Protein AF-A0A935P736-F1 (afdb_monomer)

Structure (mmCIF, N/CA/C/O backbone):
data_AF-A0A935P736-F1
#
_entry.id   AF-A0A935P736-F1
#
loop_
_atom_site.group_PDB
_atom_site.id
_atom_site.type_symbol
_atom_site.label_atom_id
_atom_site.label_alt_id
_atom_site.label_comp_id
_atom_site.label_asym_id
_atom_site.label_entity_id
_atom_site.label_seq_id
_atom_site.pdbx_PDB_ins_code
_atom_site.Cartn_x
_atom_site.Cartn_y
_atom_site.Cartn_z
_atom_site.occupancy
_atom_site.B_iso_or_equiv
_atom_site.auth_seq_id
_atom_site.auth_comp_id
_atom_site.auth_asym_id
_atom_site.auth_atom_id
_atom_site.pdbx_PDB_model_num
ATOM 1 N N . MET A 1 1 ? 15.578 7.142 26.934 1.00 38.06 1 MET A N 1
ATOM 2 C CA . MET A 1 1 ? 16.313 6.336 25.937 1.00 38.06 1 MET A CA 1
ATOM 3 C C . MET A 1 1 ? 15.308 5.787 24.936 1.00 38.06 1 MET A C 1
ATOM 5 O O . MET A 1 1 ? 14.522 4.931 25.310 1.00 38.06 1 MET A O 1
ATOM 9 N N . ARG A 1 2 ? 15.253 6.339 23.717 1.00 37.34 2 ARG A N 1
ATOM 10 C CA . ARG A 1 2 ? 14.357 5.890 22.637 1.00 37.34 2 ARG A CA 1
ATOM 11 C C . ARG A 1 2 ? 15.250 5.378 21.511 1.00 37.34 2 ARG A C 1
ATOM 13 O O . ARG A 1 2 ? 16.120 6.114 21.060 1.00 37.34 2 ARG A O 1
ATOM 20 N N . GLY A 1 3 ? 15.102 4.101 21.167 1.00 36.91 3 GLY A N 1
ATOM 21 C CA . GLY A 1 3 ? 15.968 3.389 20.232 1.00 36.91 3 GLY A CA 1
ATOM 22 C C . GLY A 1 3 ? 15.947 4.019 18.846 1.00 36.91 3 GLY A C 1
ATOM 23 O O . GLY A 1 3 ? 14.952 3.948 18.128 1.00 36.91 3 GLY A O 1
ATOM 24 N N . GLU A 1 4 ? 17.064 4.624 18.475 1.00 40.69 4 GLU A N 1
ATOM 25 C CA . GLU A 1 4 ? 17.338 5.110 17.134 1.00 40.69 4 GLU A CA 1
ATOM 26 C C . GLU A 1 4 ? 17.694 3.897 16.262 1.00 40.69 4 GLU A C 1
ATOM 28 O O . GLU A 1 4 ? 18.850 3.503 16.118 1.00 40.69 4 GLU A O 1
ATOM 33 N N . GLN A 1 5 ? 16.667 3.230 15.731 1.00 52.25 5 GLN A N 1
ATOM 34 C CA . GLN A 1 5 ? 16.834 2.145 14.764 1.00 52.25 5 GLN A CA 1
ATOM 35 C C . GLN A 1 5 ? 17.194 2.737 13.397 1.00 52.25 5 GLN A C 1
ATOM 37 O O . GLN A 1 5 ? 16.395 2.742 12.458 1.00 52.25 5 GLN A O 1
ATOM 42 N N . THR A 1 6 ? 18.418 3.245 13.269 1.00 47.22 6 THR A N 1
ATOM 43 C CA . THR A 1 6 ? 19.004 3.597 11.977 1.00 47.22 6 THR A CA 1
ATOM 44 C C . THR A 1 6 ? 19.140 2.308 11.179 1.00 47.22 6 THR A C 1
ATOM 46 O O . THR A 1 6 ? 19.991 1.466 11.470 1.00 47.22 6 THR A O 1
ATOM 49 N N . ARG A 1 7 ? 18.262 2.128 10.185 1.00 54.19 7 ARG A N 1
ATOM 50 C CA . ARG A 1 7 ? 18.338 1.041 9.204 1.00 54.19 7 ARG A CA 1
ATOM 51 C C . ARG A 1 7 ? 19.762 0.976 8.651 1.00 54.19 7 ARG A C 1
ATOM 53 O O . ARG A 1 7 ? 20.133 1.770 7.789 1.00 54.19 7 ARG A O 1
ATOM 60 N N . ARG A 1 8 ? 20.558 0.015 9.119 1.00 53.81 8 ARG A N 1
ATOM 61 C CA . ARG A 1 8 ? 21.818 -0.373 8.479 1.00 53.81 8 ARG A CA 1
ATOM 62 C C . ARG A 1 8 ? 21.471 -1.044 7.153 1.00 53.81 8 ARG A C 1
ATOM 64 O O . ARG A 1 8 ? 21.308 -2.255 7.081 1.00 53.81 8 ARG A O 1
ATOM 71 N N . GLY A 1 9 ? 21.271 -0.241 6.117 1.00 53.53 9 GLY A N 1
ATOM 72 C CA . GLY A 1 9 ? 21.107 -0.722 4.754 1.00 53.53 9 GLY A CA 1
ATOM 73 C C . GLY A 1 9 ? 22.456 -0.715 4.059 1.00 53.53 9 GLY A C 1
ATOM 74 O O . GLY A 1 9 ? 22.926 0.346 3.657 1.00 53.53 9 GLY A O 1
ATOM 75 N N . SER A 1 10 ? 23.078 -1.883 3.904 1.00 70.75 10 SER A N 1
ATOM 76 C CA . SER A 1 10 ? 24.155 -2.051 2.927 1.00 70.75 10 SER A CA 1
ATOM 77 C C . SER A 1 10 ? 23.655 -1.568 1.566 1.00 70.75 10 SER A C 1
ATOM 79 O O . SER A 1 10 ? 22.558 -1.950 1.148 1.00 70.75 10 SER A O 1
ATOM 81 N N . SER A 1 11 ? 24.430 -0.715 0.892 1.00 79.06 11 SER A N 1
ATOM 82 C CA . SER A 1 11 ? 24.065 -0.222 -0.437 1.00 79.06 11 SER A CA 1
ATOM 83 C C . SER A 1 11 ? 23.820 -1.421 -1.363 1.00 79.06 11 SER A C 1
ATOM 85 O O . SER A 1 11 ? 24.704 -2.277 -1.484 1.00 79.06 11 SER A O 1
ATOM 87 N N . PRO A 1 12 ? 22.626 -1.554 -1.965 1.00 80.94 12 PRO A N 1
ATOM 88 C CA . PRO A 1 12 ? 22.341 -2.676 -2.842 1.00 80.94 12 PRO A CA 1
ATOM 89 C C . PRO A 1 12 ? 23.280 -2.637 -4.050 1.00 80.94 12 PRO A C 1
ATOM 91 O O . PRO A 1 12 ? 23.571 -1.571 -4.593 1.00 80.94 12 PRO A O 1
ATOM 94 N N . ALA A 1 13 ? 23.732 -3.813 -4.494 1.00 91.25 13 ALA A N 1
ATOM 95 C CA . ALA A 1 13 ? 24.530 -3.921 -5.708 1.00 91.25 13 ALA A CA 1
ATOM 96 C C . ALA A 1 13 ? 23.802 -3.255 -6.887 1.00 91.25 13 ALA A C 1
ATOM 98 O O . ALA A 1 13 ? 22.582 -3.382 -7.035 1.00 91.25 13 ALA A O 1
ATOM 99 N N . TYR A 1 14 ? 24.555 -2.569 -7.748 1.00 88.62 14 TYR A N 1
ATOM 100 C CA . TYR A 1 14 ? 24.013 -1.827 -8.889 1.00 88.62 14 TYR A CA 1
ATOM 101 C C . TYR A 1 14 ? 23.075 -2.680 -9.759 1.00 88.62 14 TYR A C 1
ATOM 103 O O . TYR A 1 14 ? 21.975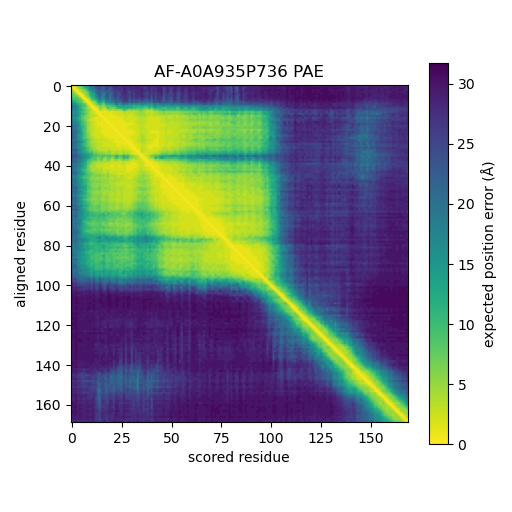 -2.258 -10.118 1.00 88.62 14 TYR A O 1
ATOM 111 N N . THR A 1 15 ? 23.468 -3.925 -10.028 1.00 91.75 15 THR A N 1
ATOM 112 C CA . THR A 1 15 ? 22.689 -4.888 -10.815 1.00 91.75 15 THR A CA 1
ATOM 113 C C . THR A 1 15 ? 21.349 -5.235 -10.166 1.00 91.75 15 THR A C 1
ATOM 115 O O . THR A 1 15 ? 20.358 -5.410 -10.877 1.00 91.75 15 THR A O 1
ATOM 118 N N . THR A 1 16 ? 21.272 -5.267 -8.833 1.00 94.56 16 THR A N 1
ATOM 119 C CA . THR A 1 16 ? 20.022 -5.475 -8.090 1.00 94.56 16 THR A CA 1
ATOM 120 C C . THR A 1 16 ? 19.068 -4.311 -8.308 1.00 94.56 16 THR A C 1
ATOM 122 O O . THR A 1 16 ? 17.899 -4.531 -8.622 1.00 94.56 16 THR A O 1
ATOM 125 N N . VAL A 1 17 ? 19.564 -3.074 -8.202 1.00 94.38 17 VAL A N 1
ATOM 126 C CA . VAL A 1 17 ? 18.753 -1.873 -8.454 1.00 94.38 17 VAL A CA 1
ATOM 127 C C . VAL A 1 17 ? 18.246 -1.871 -9.895 1.00 94.38 17 VAL A C 1
ATOM 129 O O . VAL A 1 17 ? 17.049 -1.700 -10.118 1.00 94.38 17 VAL A O 1
ATOM 132 N N . MET A 1 18 ? 19.122 -2.142 -10.867 1.00 93.25 18 MET A N 1
ATOM 133 C CA . MET A 1 18 ? 18.737 -2.210 -12.280 1.00 93.25 18 MET A CA 1
ATOM 134 C C . MET A 1 18 ? 17.703 -3.308 -12.548 1.00 93.25 18 MET A C 1
ATOM 136 O O . MET A 1 18 ? 16.710 -3.070 -13.236 1.00 93.25 18 MET A O 1
ATOM 140 N N . THR A 1 19 ? 17.874 -4.488 -11.950 1.00 94.50 19 THR A N 1
ATOM 141 C CA . THR A 1 19 ? 16.915 -5.595 -12.078 1.00 94.50 19 THR A CA 1
ATOM 142 C C . THR A 1 19 ? 15.557 -5.225 -11.483 1.00 94.50 19 THR A C 1
ATOM 144 O O . THR A 1 19 ? 14.521 -5.483 -12.097 1.00 94.50 19 THR A O 1
ATOM 147 N N . LEU A 1 20 ? 15.530 -4.592 -10.305 1.00 95.62 20 LEU A N 1
ATOM 148 C CA . LEU A 1 20 ? 14.289 -4.142 -9.670 1.00 95.62 20 LEU A CA 1
ATOM 149 C C . LEU A 1 20 ? 13.577 -3.078 -10.509 1.00 95.62 20 LEU A C 1
ATOM 151 O O . LEU A 1 20 ? 12.373 -3.201 -10.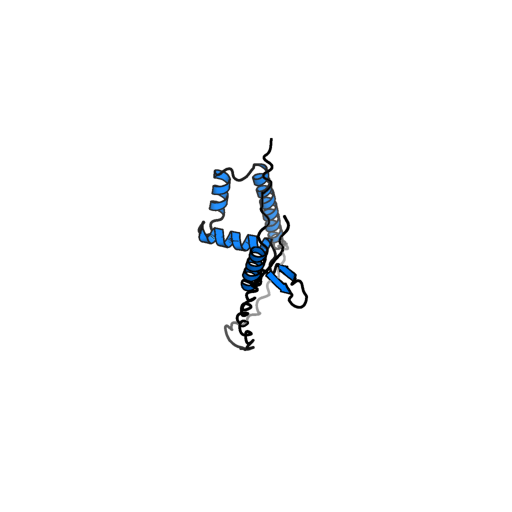733 1.00 95.62 20 LEU A O 1
ATOM 155 N N . LEU A 1 21 ? 14.304 -2.084 -11.024 1.00 95.25 21 LEU A N 1
ATOM 156 C CA . LEU A 1 21 ? 13.741 -1.058 -11.905 1.00 95.25 21 LEU A CA 1
ATOM 157 C C . LEU A 1 21 ? 13.182 -1.662 -13.198 1.00 95.25 21 LEU A C 1
ATOM 159 O O . LEU A 1 21 ? 12.072 -1.314 -13.597 1.00 95.25 21 LEU A O 1
ATOM 163 N N . GLY A 1 22 ? 13.882 -2.627 -13.800 1.00 94.06 22 GLY A N 1
ATOM 164 C CA . GLY A 1 22 ? 13.392 -3.362 -14.967 1.00 94.06 22 GLY A CA 1
ATOM 165 C C . GLY A 1 22 ? 12.098 -4.128 -14.679 1.00 94.06 22 GLY A C 1
ATOM 166 O O . GLY A 1 22 ? 11.135 -4.038 -15.440 1.00 94.06 22 GLY A O 1
ATOM 167 N N . ARG A 1 23 ? 12.025 -4.826 -13.538 1.00 96.88 23 ARG A N 1
ATOM 168 C CA . ARG A 1 23 ? 10.812 -5.548 -13.110 1.00 96.88 23 ARG A CA 1
ATOM 169 C C . ARG A 1 23 ? 9.647 -4.605 -12.822 1.00 96.88 23 ARG A C 1
ATOM 171 O O . ARG A 1 23 ? 8.511 -4.936 -13.150 1.00 96.88 23 ARG A O 1
ATOM 178 N N . LEU A 1 24 ? 9.903 -3.451 -12.210 1.00 96.44 24 LEU A N 1
ATOM 179 C CA . LEU A 1 24 ? 8.873 -2.443 -11.955 1.00 96.44 24 LEU A CA 1
ATOM 180 C C . LEU A 1 24 ? 8.372 -1.812 -13.256 1.00 96.44 24 LEU A C 1
ATOM 182 O O . LEU A 1 24 ? 7.169 -1.605 -13.391 1.00 96.44 24 LEU A O 1
ATOM 186 N N . ALA A 1 25 ? 9.263 -1.561 -14.218 1.00 95.00 25 ALA A N 1
ATOM 187 C CA . ALA A 1 25 ? 8.889 -1.041 -15.528 1.00 95.00 25 ALA A CA 1
ATOM 188 C C . ALA A 1 25 ? 8.034 -2.054 -16.299 1.00 95.00 25 ALA A C 1
ATOM 190 O O . ALA A 1 25 ? 6.992 -1.697 -16.840 1.00 95.00 25 ALA A O 1
ATOM 191 N N . ALA A 1 26 ? 8.414 -3.337 -16.274 1.00 95.75 26 ALA A N 1
ATOM 192 C CA . ALA A 1 26 ? 7.633 -4.417 -16.879 1.00 95.75 26 ALA A CA 1
ATOM 193 C C . ALA A 1 26 ? 6.230 -4.558 -16.259 1.00 95.75 26 ALA A C 1
ATOM 195 O O . ALA A 1 26 ? 5.280 -4.903 -16.953 1.00 95.75 26 ALA A O 1
ATOM 196 N N . LYS A 1 27 ? 6.091 -4.259 -14.962 1.00 95.25 27 LYS A N 1
ATOM 197 C CA . LYS A 1 27 ? 4.807 -4.243 -14.243 1.00 95.25 27 LYS A CA 1
ATOM 198 C C . LYS A 1 27 ? 4.041 -2.920 -14.372 1.00 95.25 27 LYS A C 1
ATOM 200 O O . LYS A 1 27 ? 3.002 -2.772 -13.741 1.00 95.25 27 LYS A O 1
ATOM 205 N N . GLY A 1 28 ? 4.559 -1.946 -15.121 1.00 93.94 28 GLY A N 1
ATOM 206 C CA . GLY A 1 28 ? 3.940 -0.628 -15.283 1.00 93.94 28 GLY A CA 1
ATOM 207 C C . GLY A 1 28 ? 3.990 0.271 -14.043 1.00 93.94 28 GLY A C 1
ATOM 208 O O . GLY A 1 28 ? 3.423 1.355 -14.064 1.00 93.94 28 GLY A O 1
ATOM 209 N N . ALA A 1 29 ? 4.689 -0.127 -12.975 1.00 93.44 29 ALA A N 1
ATOM 210 C CA . ALA A 1 29 ? 4.785 0.657 -11.742 1.00 93.44 29 ALA A CA 1
ATOM 211 C C . ALA A 1 29 ? 5.703 1.888 -11.887 1.00 93.44 29 ALA A C 1
ATOM 213 O O . ALA A 1 29 ? 5.577 2.861 -11.138 1.00 93.44 29 ALA A O 1
ATOM 214 N N . VAL A 1 30 ? 6.627 1.850 -12.851 1.00 95.62 30 VAL A N 1
ATOM 215 C CA . VAL A 1 30 ? 7.498 2.972 -13.217 1.00 95.62 30 VAL A CA 1
ATOM 216 C C . VAL A 1 30 ? 7.538 3.146 -14.731 1.00 95.62 30 VAL A C 1
ATOM 218 O O . VAL A 1 30 ? 7.491 2.176 -15.485 1.00 95.62 30 VAL A O 1
ATOM 221 N N . GLN A 1 31 ? 7.662 4.391 -15.169 1.00 95.12 31 GLN A N 1
ATOM 222 C CA . GLN A 1 31 ? 7.926 4.761 -16.553 1.00 95.12 31 GLN A CA 1
ATOM 223 C C . GLN A 1 31 ? 9.429 4.961 -16.736 1.00 95.12 31 GLN A C 1
ATOM 225 O O . GLN A 1 31 ? 10.092 5.479 -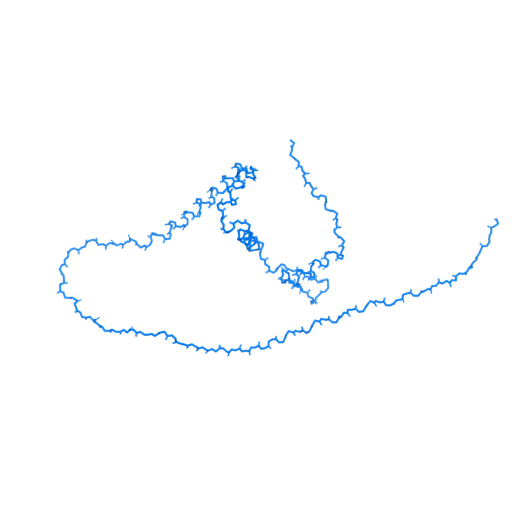15.837 1.00 95.12 31 GLN A O 1
ATOM 230 N N . VAL A 1 32 ? 9.957 4.563 -17.892 1.00 94.38 32 VAL A N 1
ATOM 231 C CA . VAL A 1 32 ? 11.369 4.732 -18.248 1.00 94.38 32 VAL A CA 1
ATOM 232 C C . VAL A 1 32 ? 11.490 5.609 -19.488 1.00 94.38 32 VAL A C 1
ATOM 234 O O . VAL A 1 32 ? 10.919 5.306 -20.534 1.00 94.38 32 VAL A O 1
ATOM 237 N N . ASP A 1 33 ? 12.248 6.690 -19.366 1.00 92.81 33 ASP A N 1
ATOM 238 C CA . ASP A 1 33 ? 12.648 7.543 -20.477 1.00 92.81 33 ASP A CA 1
ATOM 239 C C . ASP A 1 33 ? 14.000 7.059 -21.015 1.00 92.81 33 ASP A C 1
ATOM 241 O O . ASP A 1 33 ? 15.026 7.170 -20.339 1.00 92.81 33 ASP A O 1
ATOM 245 N N . ARG A 1 34 ? 13.970 6.481 -22.222 1.00 90.56 34 ARG A N 1
ATOM 246 C CA . ARG A 1 34 ? 15.143 5.946 -22.935 1.00 90.56 34 ARG A CA 1
ATOM 247 C C . ARG A 1 34 ? 15.687 6.895 -24.002 1.00 90.56 34 ARG A C 1
ATOM 249 O O . ARG A 1 34 ? 16.584 6.512 -24.742 1.00 90.56 34 ARG A O 1
ATOM 256 N N . SER A 1 35 ? 15.141 8.107 -24.110 1.00 88.69 35 SER A N 1
ATOM 257 C CA . SER A 1 35 ? 15.606 9.097 -25.094 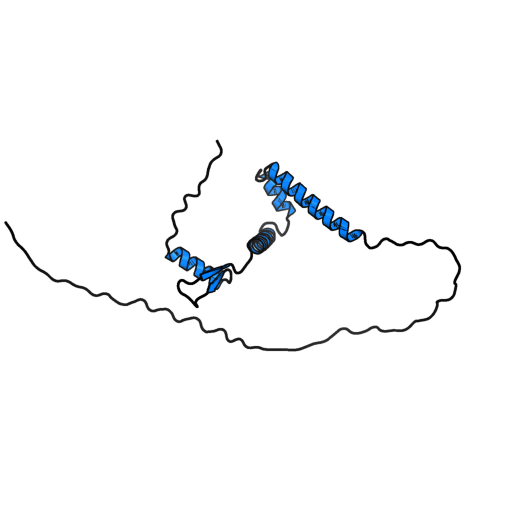1.00 88.69 35 SER A CA 1
ATOM 258 C C . SER A 1 35 ? 16.977 9.690 -24.755 1.00 88.69 35 SER A C 1
ATOM 260 O O . SER A 1 35 ? 17.604 10.322 -25.600 1.00 88.69 35 SER A O 1
ATOM 262 N N . LYS A 1 36 ? 17.444 9.484 -23.521 1.00 83.06 36 LYS A N 1
ATOM 263 C CA . LYS A 1 36 ? 18.691 10.020 -22.982 1.00 83.06 36 LYS A CA 1
ATOM 264 C C . LYS A 1 36 ? 19.380 9.004 -22.085 1.00 83.06 36 LYS A C 1
ATOM 266 O O . LYS A 1 36 ? 18.713 8.216 -21.414 1.00 83.06 36 LYS A O 1
ATOM 271 N N . GLU A 1 37 ? 20.703 9.084 -22.031 1.00 84.44 37 GLU A N 1
ATOM 272 C CA . GLU A 1 37 ? 21.509 8.386 -21.037 1.00 84.44 37 GLU A CA 1
ATOM 273 C C . GLU A 1 37 ? 22.022 9.372 -19.973 1.00 84.44 37 GLU A C 1
ATOM 275 O O . GLU A 1 37 ? 22.449 10.476 -20.320 1.00 84.44 37 GLU A O 1
ATOM 280 N N . PRO A 1 38 ? 21.978 9.004 -18.680 1.00 83.81 38 PRO A N 1
ATOM 281 C CA . PRO A 1 38 ? 21.392 7.774 -18.141 1.00 83.81 38 PRO A CA 1
ATOM 282 C C . PRO A 1 38 ? 19.854 7.766 -18.232 1.00 83.81 38 PRO A C 1
ATOM 284 O O . PRO A 1 38 ? 19.208 8.814 -18.155 1.00 83.81 38 PRO A O 1
ATOM 287 N N . PHE A 1 39 ? 19.263 6.571 -18.364 1.00 90.31 39 PHE A N 1
ATOM 288 C CA . PHE A 1 39 ? 17.806 6.406 -18.396 1.00 90.31 39 PHE A CA 1
ATOM 289 C C . PHE A 1 39 ? 17.155 6.988 -17.141 1.00 90.31 39 PHE A C 1
ATOM 291 O O . PHE A 1 39 ? 17.603 6.743 -16.018 1.00 90.31 39 PHE A O 1
ATOM 298 N N . VAL A 1 40 ? 16.053 7.716 -17.325 1.00 92.75 40 VAL A N 1
ATOM 299 C CA . VAL A 1 40 ? 15.329 8.350 -16.217 1.00 92.75 40 VAL A CA 1
ATOM 300 C C . VAL A 1 40 ? 14.060 7.572 -15.912 1.00 92.75 40 VAL A C 1
ATOM 302 O O . VAL A 1 40 ? 13.211 7.383 -16.779 1.00 92.75 40 VAL A O 1
ATOM 305 N N . TYR A 1 41 ? 13.915 7.154 -14.656 1.00 93.62 41 TYR A N 1
ATOM 306 C CA . TYR A 1 41 ? 12.740 6.441 -14.165 1.00 93.62 41 TYR A CA 1
ATOM 307 C C . TYR A 1 41 ? 11.823 7.382 -13.384 1.00 93.62 41 TYR A C 1
ATOM 309 O O . TYR A 1 41 ? 12.290 8.194 -12.584 1.00 93.62 41 TYR A O 1
ATOM 317 N N . ARG A 1 42 ? 10.508 7.265 -13.588 1.00 93.56 42 ARG A N 1
ATOM 318 C CA . ARG A 1 42 ? 9.488 8.026 -12.846 1.00 93.56 42 ARG A CA 1
ATOM 319 C C . ARG A 1 42 ? 8.389 7.098 -12.347 1.00 93.56 42 ARG A C 1
ATOM 321 O O . ARG A 1 42 ? 8.011 6.165 -13.048 1.00 93.56 42 ARG A O 1
ATOM 328 N N . ALA A 1 43 ? 7.871 7.347 -11.147 1.00 95.31 43 ALA A N 1
ATOM 329 C CA . ALA A 1 43 ? 6.738 6.590 -10.620 1.00 95.31 43 ALA A CA 1
ATOM 330 C C . ALA A 1 43 ? 5.506 6.780 -11.519 1.00 95.31 43 ALA A C 1
ATOM 332 O O . ALA A 1 43 ? 5.177 7.908 -11.882 1.00 95.31 43 ALA A O 1
ATOM 333 N N . ALA A 1 44 ? 4.833 5.684 -11.869 1.00 94.38 44 ALA A N 1
ATOM 334 C CA . ALA A 1 44 ? 3.613 5.735 -12.677 1.00 94.38 44 ALA A CA 1
ATOM 335 C C . ALA A 1 44 ? 2.355 6.011 -11.834 1.00 94.38 44 ALA A C 1
ATOM 337 O O . ALA A 1 44 ? 1.341 6.460 -12.363 1.00 94.38 44 ALA A O 1
ATOM 338 N N . HIS A 1 45 ? 2.422 5.756 -10.524 1.00 92.62 45 HIS A N 1
ATOM 339 C CA . HIS A 1 45 ? 1.298 5.880 -9.600 1.00 92.62 45 HIS A CA 1
ATOM 340 C C . HIS A 1 45 ? 1.660 6.745 -8.394 1.00 92.62 45 HIS A C 1
ATOM 342 O O . HIS A 1 45 ? 2.802 6.738 -7.927 1.00 92.62 45 HIS A O 1
ATOM 348 N N . ARG A 1 46 ? 0.662 7.461 -7.862 1.00 93.44 46 ARG A N 1
ATOM 349 C CA . ARG A 1 46 ? 0.784 8.178 -6.586 1.00 93.44 46 ARG A CA 1
ATOM 350 C C . ARG A 1 46 ? 0.864 7.185 -5.432 1.00 93.44 46 ARG A C 1
ATOM 352 O O . ARG A 1 46 ? 0.216 6.137 -5.462 1.00 93.44 46 ARG A O 1
ATOM 359 N N . ARG A 1 47 ? 1.639 7.528 -4.404 1.00 91.12 47 ARG A N 1
ATOM 360 C CA . ARG A 1 47 ? 1.884 6.658 -3.249 1.00 91.12 47 ARG A CA 1
ATOM 361 C C . ARG A 1 47 ? 0.581 6.294 -2.538 1.00 91.12 47 ARG A C 1
ATOM 363 O O . ARG A 1 47 ? 0.368 5.127 -2.230 1.00 91.12 47 ARG A O 1
ATOM 370 N N . GLU A 1 48 ? -0.291 7.271 -2.343 1.00 89.88 48 GLU A N 1
ATOM 371 C CA . GLU A 1 48 ? -1.555 7.155 -1.611 1.00 89.88 48 GLU A CA 1
ATOM 372 C C . GLU A 1 48 ? -2.499 6.170 -2.312 1.00 89.88 48 GLU A C 1
ATOM 374 O O . GLU A 1 48 ? -3.082 5.300 -1.674 1.00 89.88 48 GLU A O 1
ATOM 379 N N . SER A 1 49 ? -2.559 6.220 -3.647 1.00 91.12 49 SER A N 1
ATOM 380 C CA . SER A 1 49 ? -3.345 5.284 -4.461 1.00 91.12 49 SER A CA 1
ATOM 381 C C . SER A 1 49 ? -2.819 3.845 -4.367 1.00 91.12 49 SER A C 1
ATOM 383 O O . SER A 1 49 ? -3.596 2.893 -4.248 1.00 91.12 49 SER A O 1
ATOM 385 N N . VAL A 1 50 ? -1.493 3.667 -4.360 1.00 93.81 50 VAL A N 1
ATOM 386 C CA . VAL A 1 50 ? -0.875 2.340 -4.196 1.00 93.81 50 VAL A CA 1
ATOM 387 C C . VAL A 1 50 ? -1.121 1.790 -2.791 1.00 93.81 50 VAL A C 1
ATOM 389 O O . VAL A 1 50 ? -1.375 0.599 -2.644 1.00 93.81 50 VAL A O 1
ATOM 392 N N . ILE A 1 51 ? -1.065 2.632 -1.759 1.00 93.94 51 ILE A N 1
ATOM 393 C CA . ILE A 1 51 ? -1.352 2.211 -0.383 1.00 93.94 51 ILE A CA 1
ATOM 394 C C . ILE A 1 51 ? -2.827 1.833 -0.245 1.00 93.94 51 ILE A C 1
ATOM 396 O O . ILE A 1 51 ? -3.111 0.724 0.194 1.00 93.94 51 ILE A O 1
ATOM 400 N N . GLY A 1 52 ? -3.753 2.688 -0.687 1.00 92.62 52 GLY A N 1
ATOM 401 C CA . GLY A 1 52 ? -5.190 2.417 -0.590 1.00 92.62 52 GLY A CA 1
ATOM 402 C C . GLY A 1 52 ? -5.606 1.138 -1.321 1.00 92.62 52 GLY A C 1
ATOM 403 O O . GLY A 1 52 ? -6.328 0.315 -0.764 1.00 92.62 52 GLY A O 1
ATOM 404 N N . SER A 1 53 ? -5.088 0.911 -2.534 1.00 93.94 53 SER A N 1
ATOM 405 C CA . SER A 1 53 ? -5.345 -0.342 -3.261 1.00 93.94 53 SER A CA 1
ATOM 406 C C . SER A 1 53 ? -4.788 -1.567 -2.535 1.00 93.94 53 SER A C 1
ATOM 408 O O . SER A 1 53 ? -5.493 -2.564 -2.410 1.00 93.94 53 SER A O 1
ATOM 410 N N . ARG A 1 54 ? -3.565 -1.492 -1.995 1.00 95.06 54 ARG A N 1
ATOM 411 C CA . ARG A 1 54 ? -2.970 -2.597 -1.228 1.00 95.06 54 ARG A CA 1
ATOM 412 C C . ARG A 1 54 ? -3.717 -2.895 0.065 1.00 95.06 54 ARG A C 1
ATOM 414 O O . ARG A 1 54 ? -3.914 -4.066 0.362 1.00 95.06 54 ARG A O 1
ATOM 421 N N . VAL A 1 55 ? -4.132 -1.869 0.809 1.00 95.31 55 VAL A N 1
ATOM 422 C CA . VAL A 1 55 ? -4.927 -2.038 2.037 1.00 95.31 55 VAL A CA 1
ATOM 423 C C . VAL A 1 55 ? -6.259 -2.700 1.706 1.00 95.31 55 VAL A C 1
ATOM 425 O O . VAL A 1 55 ? -6.640 -3.653 2.373 1.00 95.31 55 VAL A O 1
ATOM 428 N N . ARG A 1 56 ? -6.932 -2.271 0.632 1.00 94.19 56 ARG A N 1
ATOM 429 C CA . ARG A 1 56 ? -8.192 -2.883 0.195 1.00 94.19 56 ARG A CA 1
ATOM 430 C C . ARG A 1 56 ? -8.029 -4.355 -0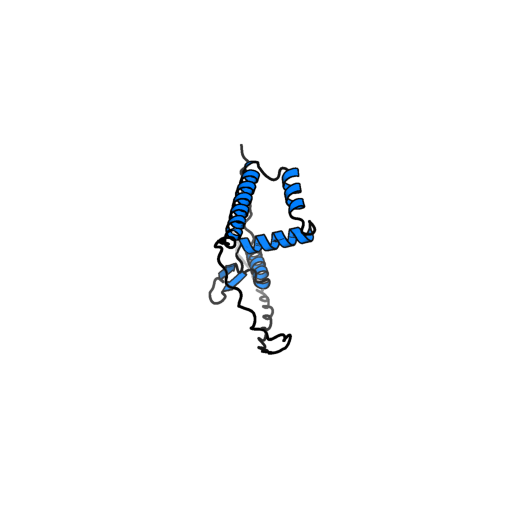.191 1.00 94.19 56 ARG A C 1
ATOM 432 O O . ARG A 1 56 ? -8.841 -5.166 0.233 1.00 94.19 56 ARG A O 1
ATOM 439 N N . THR A 1 57 ? -7.000 -4.702 -0.966 1.00 96.00 57 THR A N 1
ATOM 440 C CA . THR A 1 57 ? -6.717 -6.105 -1.320 1.00 96.00 57 THR A CA 1
ATOM 441 C C . THR A 1 57 ? -6.383 -6.930 -0.081 1.00 96.00 57 THR A C 1
ATOM 443 O O . THR A 1 57 ? -6.933 -8.004 0.101 1.00 96.00 57 THR A O 1
ATOM 446 N N . PHE A 1 58 ? -5.554 -6.405 0.822 1.00 95.75 58 PHE A N 1
ATOM 447 C CA . PHE A 1 58 ? -5.221 -7.084 2.071 1.00 95.75 58 PHE A CA 1
ATOM 448 C C . PHE A 1 58 ? -6.450 -7.327 2.956 1.00 95.75 58 PHE A C 1
ATOM 450 O O . PHE A 1 58 ? -6.616 -8.425 3.477 1.00 95.75 58 PHE A O 1
ATOM 457 N N . LEU A 1 59 ? -7.338 -6.337 3.084 1.00 96.00 59 LEU A N 1
ATOM 458 C CA . LEU A 1 59 ? -8.601 -6.495 3.804 1.00 96.00 59 LEU A CA 1
ATOM 459 C C . LEU A 1 59 ? -9.454 -7.608 3.198 1.00 96.00 59 LEU A C 1
ATOM 461 O O . LEU A 1 59 ? -9.992 -8.421 3.939 1.00 96.00 59 LEU A O 1
ATOM 465 N N . GLN A 1 60 ? -9.564 -7.658 1.870 1.00 96.25 60 GLN A N 1
ATOM 466 C CA . GLN A 1 60 ? -10.325 -8.695 1.171 1.00 96.25 60 GLN A CA 1
ATOM 467 C C . GLN A 1 60 ? -9.725 -10.091 1.368 1.00 96.25 60 GLN A C 1
ATOM 469 O O . GLN A 1 60 ? -10.474 -11.026 1.621 1.00 96.25 60 GLN A O 1
ATOM 474 N N . ASP A 1 61 ? -8.402 -10.217 1.286 1.00 96.31 61 ASP A N 1
ATOM 475 C CA . ASP A 1 61 ? -7.722 -11.515 1.291 1.00 96.31 61 ASP A CA 1
ATOM 476 C C . ASP A 1 61 ? -7.506 -12.088 2.704 1.00 96.31 61 ASP A C 1
ATOM 478 O O . ASP A 1 61 ? -7.410 -13.304 2.857 1.00 96.31 61 ASP A O 1
ATOM 482 N N . VAL A 1 62 ? -7.377 -11.233 3.729 1.00 95.75 62 VAL A N 1
ATOM 483 C CA . VAL A 1 62 ? -6.987 -11.642 5.097 1.00 95.75 62 VAL A CA 1
ATOM 484 C C . VAL A 1 62 ? -8.107 -11.461 6.118 1.00 95.75 62 VAL A C 1
ATOM 486 O O . VAL A 1 62 ? -8.184 -12.225 7.074 1.00 95.75 62 VAL A O 1
ATOM 489 N N . PHE A 1 63 ? -8.982 -10.474 5.920 1.00 94.88 63 PHE A N 1
ATOM 490 C CA . PHE A 1 63 ? -10.060 -10.133 6.854 1.00 94.88 63 PHE A CA 1
ATOM 491 C C . PHE A 1 63 ? -11.451 -10.265 6.217 1.00 94.88 63 PHE A C 1
ATOM 493 O O . PHE A 1 63 ? -12.411 -9.691 6.721 1.00 94.88 63 PHE A O 1
ATOM 500 N N . ASP A 1 64 ? -11.582 -10.959 5.080 1.00 92.69 64 ASP A N 1
ATOM 501 C CA . ASP A 1 64 ? -12.845 -11.120 4.339 1.00 92.69 64 ASP A CA 1
ATOM 502 C C . ASP A 1 64 ? -13.565 -9.786 4.032 1.00 92.69 64 ASP A C 1
ATOM 504 O O . ASP A 1 64 ? -14.792 -9.696 3.965 1.00 92.69 64 ASP A O 1
ATOM 508 N N . GLY A 1 65 ? -12.794 -8.707 3.872 1.00 91.94 65 GLY A N 1
ATOM 509 C CA . GLY A 1 65 ? -13.291 -7.352 3.628 1.00 91.94 65 GLY A CA 1
ATOM 510 C C . GLY A 1 65 ? -13.768 -6.595 4.873 1.00 91.94 65 GLY A C 1
ATOM 511 O O . GLY A 1 65 ? -14.259 -5.474 4.735 1.00 91.94 65 GLY A O 1
ATOM 512 N N . LYS A 1 66 ? -13.612 -7.160 6.073 1.00 93.31 66 LYS A N 1
ATOM 513 C CA . LYS A 1 66 ? -14.066 -6.581 7.343 1.00 93.31 66 LYS A CA 1
ATOM 514 C C . LYS A 1 66 ? -13.015 -5.652 7.953 1.00 93.31 66 LYS A C 1
ATOM 516 O O . LYS A 1 66 ? -12.024 -6.090 8.534 1.00 93.31 66 LYS A O 1
ATOM 521 N N . ALA A 1 67 ? -13.215 -4.345 7.789 1.00 91.62 67 ALA A N 1
ATOM 522 C CA . ALA A 1 67 ? -12.282 -3.328 8.282 1.00 91.62 67 ALA A CA 1
ATOM 523 C C . ALA A 1 67 ? -12.285 -3.187 9.817 1.00 91.62 67 ALA A C 1
ATOM 525 O O . ALA A 1 67 ? -11.241 -2.919 10.406 1.00 91.62 67 ALA A O 1
ATOM 526 N N . ASP A 1 68 ? -13.432 -3.408 10.457 1.00 93.12 68 ASP A N 1
ATOM 527 C CA . ASP A 1 68 ? -13.606 -3.446 11.914 1.00 93.12 68 ASP A CA 1
ATOM 528 C C . ASP A 1 68 ? -12.696 -4.491 12.575 1.00 93.12 68 ASP A C 1
ATOM 530 O O . ASP A 1 68 ? -12.036 -4.200 13.569 1.00 93.12 68 ASP A O 1
ATOM 534 N N . SER A 1 69 ? -12.587 -5.672 11.966 1.00 92.12 69 SER A N 1
ATOM 535 C CA . SER A 1 69 ? -11.754 -6.771 12.462 1.00 92.12 69 SER A CA 1
ATOM 536 C C . SER A 1 69 ? -10.259 -6.421 12.438 1.00 92.12 69 SER A C 1
ATOM 538 O O . SER A 1 69 ? -9.537 -6.737 13.380 1.00 92.12 69 SER A O 1
ATOM 540 N N . LEU A 1 70 ? -9.792 -5.713 11.400 1.00 92.75 70 LEU A N 1
ATOM 541 C CA . LEU A 1 70 ? -8.413 -5.214 11.339 1.00 92.75 70 LEU A CA 1
ATOM 542 C C . LEU A 1 70 ? -8.141 -4.184 12.442 1.00 92.75 70 LEU A C 1
ATOM 544 O O . LEU A 1 70 ? -7.100 -4.240 13.092 1.00 92.75 70 LEU A O 1
ATOM 548 N N . VAL A 1 71 ? -9.051 -3.227 12.633 1.00 91.31 71 VAL A N 1
ATOM 549 C CA . VAL A 1 71 ? -8.876 -2.171 13.641 1.00 91.31 71 VAL A CA 1
ATOM 550 C C . VAL A 1 71 ? -8.876 -2.764 15.046 1.00 91.31 71 VAL A C 1
ATOM 552 O O . VAL A 1 71 ? -8.009 -2.405 15.838 1.00 91.31 71 VAL A O 1
ATOM 555 N N . LEU A 1 72 ? -9.787 -3.697 15.335 1.00 92.25 72 LEU A N 1
ATOM 556 C CA . LEU A 1 72 ? -9.845 -4.376 16.626 1.00 92.25 72 LEU A CA 1
ATOM 557 C C . LEU A 1 72 ? -8.523 -5.086 16.940 1.00 92.25 72 LEU A C 1
ATOM 559 O O . LEU A 1 72 ? -7.952 -4.841 17.996 1.00 92.25 72 LEU A O 1
ATOM 563 N N . GLN A 1 73 ? -7.983 -5.856 15.988 1.00 92.38 73 GLN A N 1
ATOM 564 C CA . GLN A 1 73 ? -6.695 -6.532 16.159 1.00 92.38 73 GLN A CA 1
ATOM 565 C C . GLN A 1 73 ? -5.552 -5.543 16.449 1.00 92.38 73 GLN A C 1
ATOM 567 O O . GLN A 1 73 ? -4.717 -5.791 17.311 1.00 92.38 73 GLN A O 1
ATOM 572 N N . LEU A 1 74 ? -5.516 -4.395 15.760 1.00 91.56 74 LEU A N 1
ATOM 573 C CA . LEU A 1 74 ? -4.487 -3.371 15.989 1.00 91.56 74 LEU A CA 1
ATOM 574 C C . LEU A 1 74 ? -4.586 -2.719 17.375 1.00 91.56 74 LEU A C 1
ATOM 576 O O . LEU A 1 74 ? -3.567 -2.290 17.919 1.00 91.56 74 LEU A O 1
ATOM 580 N N . VAL A 1 75 ? -5.796 -2.616 17.926 1.00 91.00 75 VAL A N 1
ATOM 581 C CA . VAL A 1 75 ? -6.023 -2.117 19.288 1.00 91.00 75 VAL A CA 1
ATOM 582 C C . VAL A 1 75 ? -5.626 -3.174 20.318 1.00 91.00 75 VAL A C 1
ATOM 584 O O . VAL A 1 75 ? -4.932 -2.843 21.276 1.00 91.00 75 VAL A O 1
ATOM 587 N N . GLU A 1 76 ? -6.028 -4.430 20.111 1.00 90.00 76 GLU A N 1
ATOM 588 C CA . GLU A 1 76 ? -5.714 -5.553 21.005 1.00 90.00 76 GLU A CA 1
ATOM 589 C C . GLU A 1 76 ? -4.207 -5.830 21.092 1.00 90.00 76 GLU A C 1
ATOM 591 O O . GLU A 1 76 ? -3.695 -6.080 22.180 1.00 90.00 76 GLU A O 1
ATOM 596 N N . ASP A 1 77 ? -3.482 -5.709 19.977 1.00 91.81 77 ASP A N 1
ATOM 597 C CA . ASP A 1 77 ? -2.028 -5.910 19.920 1.00 91.81 77 ASP A CA 1
ATOM 598 C C . ASP A 1 77 ? -1.214 -4.694 20.420 1.00 91.81 77 ASP A C 1
ATOM 600 O O . ASP A 1 77 ? 0.006 -4.652 20.243 1.00 91.81 77 ASP A O 1
ATOM 604 N N . GLU A 1 78 ? -1.866 -3.674 20.999 1.00 85.12 78 GLU A N 1
ATOM 605 C CA . GLU A 1 78 ? -1.255 -2.402 21.435 1.00 85.12 78 GLU A CA 1
ATOM 606 C C . GLU A 1 78 ? -0.411 -1.719 20.333 1.00 85.12 78 GLU A C 1
ATOM 608 O O . GLU A 1 78 ? 0.529 -0.961 20.595 1.00 85.12 78 GLU A O 1
ATOM 613 N N . ALA A 1 79 ? -0.747 -1.966 19.062 1.00 87.88 79 ALA A N 1
ATOM 614 C CA . ALA A 1 79 ? -0.025 -1.424 17.913 1.00 87.88 79 ALA A CA 1
ATOM 615 C C . ALA A 1 79 ? -0.352 0.058 17.648 1.00 87.88 79 ALA A C 1
ATOM 617 O O . ALA A 1 79 ? 0.320 0.704 16.839 1.00 87.88 79 ALA A O 1
ATOM 618 N N . LEU A 1 80 ? -1.378 0.592 18.319 1.00 88.69 80 LEU A N 1
ATOM 619 C CA . LEU A 1 80 ? -1.815 1.983 18.244 1.00 88.69 80 LEU A CA 1
ATOM 620 C C . LEU A 1 80 ? -1.535 2.696 19.566 1.00 88.69 80 LEU A C 1
ATOM 622 O O . LEU A 1 80 ? -2.004 2.282 20.626 1.00 88.69 80 LEU A O 1
ATOM 626 N N . SER A 1 81 ? -0.804 3.806 19.497 1.00 90.31 81 SER A N 1
ATOM 627 C CA . SER A 1 81 ? -0.613 4.671 20.661 1.00 90.31 81 SER A CA 1
ATOM 628 C C . SER A 1 81 ? -1.875 5.474 20.983 1.00 90.31 81 SER A C 1
ATOM 630 O O . SER A 1 81 ? -2.775 5.632 20.154 1.00 90.31 81 SER A O 1
ATOM 632 N N . VAL A 1 82 ? -1.923 6.059 22.182 1.00 89.81 82 VAL A N 1
ATOM 633 C CA . VAL A 1 82 ? -3.000 6.985 22.570 1.00 89.81 82 VAL A CA 1
ATOM 634 C C . VAL A 1 82 ? -3.066 8.176 21.608 1.00 89.81 82 VAL A C 1
ATOM 636 O O . VAL A 1 82 ? -4.151 8.652 21.270 1.00 89.81 82 VAL A O 1
ATOM 639 N N . GLU A 1 83 ? -1.916 8.653 21.132 1.00 92.12 83 GLU A N 1
ATOM 640 C CA . GLU A 1 83 ? -1.832 9.717 20.135 1.00 92.12 83 GLU A CA 1
ATOM 641 C C . GLU A 1 83 ? -2.422 9.295 18.783 1.00 92.12 83 GLU A C 1
ATOM 643 O O . GLU A 1 83 ? -3.117 10.100 18.153 1.00 92.12 83 GLU A O 1
ATOM 648 N N . ASP A 1 84 ? -2.193 8.048 18.361 1.00 91.12 84 ASP A N 1
ATOM 649 C CA . ASP A 1 84 ? -2.743 7.498 17.117 1.00 91.12 84 ASP A CA 1
ATOM 650 C C . ASP A 1 84 ? -4.264 7.351 17.205 1.00 91.12 84 ASP A C 1
ATOM 652 O O . ASP A 1 84 ? -4.973 7.792 16.300 1.00 91.12 84 ASP A O 1
ATOM 656 N N . LEU A 1 85 ? -4.785 6.829 18.321 1.00 91.19 85 LEU A N 1
ATOM 657 C CA . LEU A 1 85 ? -6.230 6.719 18.561 1.00 91.19 85 LEU A CA 1
ATOM 658 C C . LEU A 1 85 ? -6.914 8.090 18.500 1.00 91.19 85 LEU A C 1
ATOM 660 O O . LEU A 1 85 ? -7.915 8.256 17.805 1.00 91.19 85 LEU A O 1
ATOM 664 N N . ARG A 1 86 ? -6.318 9.110 19.131 1.00 93.69 86 ARG A N 1
ATOM 665 C CA . ARG A 1 86 ? -6.809 10.498 19.052 1.00 93.69 86 ARG A CA 1
ATOM 666 C C . ARG A 1 86 ? -6.719 11.084 17.644 1.00 93.69 86 ARG A C 1
ATOM 668 O O . ARG A 1 86 ? -7.470 11.996 17.303 1.00 93.69 86 ARG A O 1
ATOM 675 N N . ALA A 1 87 ? -5.750 10.662 16.835 1.00 92.00 87 ALA A N 1
ATOM 676 C CA . ALA A 1 87 ? -5.649 11.089 15.440 1.00 92.00 87 ALA A CA 1
ATOM 677 C C . ALA A 1 87 ? -6.734 10.451 14.570 1.00 92.00 87 ALA A C 1
ATOM 679 O O . ALA A 1 87 ? -7.320 11.138 13.729 1.00 92.00 87 ALA A O 1
ATOM 680 N N . ILE A 1 88 ? -7.029 9.175 14.811 1.00 91.06 88 ILE A N 1
ATOM 681 C CA . ILE A 1 88 ? -8.117 8.449 14.157 1.00 91.06 88 ILE A CA 1
ATOM 682 C C . ILE A 1 88 ? -9.461 9.088 14.520 1.00 91.06 88 ILE A C 1
ATOM 684 O O . ILE A 1 88 ? -10.204 9.443 13.612 1.00 91.06 88 ILE A O 1
ATOM 688 N N . GLU A 1 89 ? -9.724 9.346 15.805 1.00 92.31 89 GLU A N 1
ATOM 689 C CA . GLU A 1 89 ? -10.952 10.006 16.279 1.00 92.31 89 GLU A CA 1
ATOM 690 C C . GLU A 1 89 ? -11.183 11.353 15.580 1.00 92.31 89 GLU A C 1
ATOM 692 O O . GLU A 1 89 ? -12.231 11.573 14.979 1.00 92.31 89 GLU A O 1
ATOM 697 N N . ARG A 1 90 ? -10.161 12.220 15.534 1.00 95.00 90 ARG A N 1
ATOM 698 C CA . ARG A 1 90 ? -10.238 13.500 14.807 1.00 95.00 90 ARG A CA 1
ATOM 699 C C . ARG A 1 90 ? -10.545 13.329 13.319 1.00 95.00 90 ARG A C 1
ATOM 701 O O . ARG A 1 90 ? -11.231 14.166 12.740 1.00 95.00 90 ARG A O 1
ATOM 708 N N . THR A 1 91 ? -10.009 12.283 12.693 1.00 92.12 91 THR A N 1
ATOM 709 C CA . THR A 1 91 ? -10.252 11.999 11.272 1.00 92.12 91 THR A CA 1
ATOM 710 C C . THR A 1 91 ? -11.685 11.516 11.045 1.00 92.12 91 THR A C 1
ATOM 712 O O . THR A 1 91 ? -12.312 11.947 10.082 1.00 92.12 91 THR A O 1
ATOM 715 N N . ILE A 1 92 ? -12.215 10.678 11.942 1.00 92.19 92 ILE A N 1
ATOM 716 C CA . ILE A 1 92 ? -13.606 10.204 11.910 1.00 92.19 92 ILE A CA 1
ATOM 717 C C . ILE A 1 92 ? -14.565 11.386 12.072 1.00 92.19 92 ILE A C 1
ATOM 719 O O . ILE A 1 92 ? -15.402 11.598 11.201 1.00 92.19 92 ILE A O 1
ATOM 723 N N . SER A 1 93 ? -14.381 12.229 13.095 1.00 92.81 93 SER A N 1
ATOM 724 C CA . SER A 1 93 ? -15.252 13.395 13.311 1.00 92.81 93 SER A CA 1
ATOM 725 C C . SER A 1 93 ? -15.239 14.371 12.130 1.00 92.81 93 SER A C 1
ATOM 727 O O . SER A 1 93 ? -16.263 14.960 11.794 1.00 92.81 93 SER A O 1
ATOM 729 N N . ALA A 1 94 ? -14.086 14.546 11.474 1.00 91.62 94 ALA A N 1
ATOM 730 C CA . ALA A 1 94 ? -13.992 15.371 10.272 1.00 91.62 94 ALA A CA 1
ATOM 731 C C . ALA A 1 94 ? -14.763 14.770 9.082 1.00 91.62 94 ALA A C 1
ATOM 733 O O . ALA A 1 94 ? -15.371 15.519 8.317 1.00 91.62 94 ALA A O 1
ATOM 734 N N . ALA A 1 95 ? -14.758 13.442 8.928 1.00 89.94 95 ALA A N 1
ATOM 735 C CA . ALA A 1 95 ? -15.523 12.754 7.890 1.00 89.94 95 ALA A CA 1
ATOM 736 C C . ALA A 1 95 ? -17.040 12.859 8.142 1.00 89.94 95 ALA A C 1
ATOM 738 O O . ALA A 1 95 ? -17.778 13.257 7.243 1.00 89.94 95 ALA A O 1
ATOM 739 N N . GLU A 1 96 ? -17.494 12.628 9.375 1.00 88.38 96 GLU A N 1
ATOM 740 C CA . GLU A 1 96 ? -18.913 12.729 9.763 1.00 88.38 96 GLU A CA 1
ATOM 741 C C . GLU A 1 96 ? -19.477 14.152 9.584 1.00 88.38 96 GLU A C 1
ATOM 743 O O . GLU A 1 96 ? -20.601 14.345 9.110 1.00 88.38 96 GLU A O 1
ATOM 748 N N . ALA A 1 97 ? -18.677 15.177 9.901 1.00 84.81 97 ALA A N 1
ATOM 749 C CA . ALA A 1 97 ? -19.053 16.573 9.676 1.00 84.81 97 ALA A CA 1
ATOM 750 C C . ALA A 1 97 ? -19.253 16.890 8.181 1.00 84.81 97 ALA A C 1
ATOM 752 O O . ALA A 1 97 ? -20.132 17.679 7.820 1.00 84.81 97 ALA A O 1
ATOM 753 N N . SER A 1 98 ? -18.471 16.256 7.301 1.00 77.12 98 SER A N 1
ATOM 754 C CA . SER A 1 98 ? -18.633 16.415 5.853 1.00 77.12 98 SER A CA 1
ATOM 755 C C . SER A 1 98 ? -19.872 15.699 5.298 1.00 77.12 98 SER A C 1
ATOM 757 O O . SER A 1 98 ? -20.467 16.203 4.353 1.00 77.12 98 SER A O 1
ATOM 759 N N . GLU A 1 99 ? -20.331 14.610 5.925 1.00 69.12 99 GLU A N 1
ATOM 760 C CA . GLU A 1 99 ? -21.557 13.891 5.530 1.00 69.12 99 GLU A CA 1
ATOM 761 C C . GLU A 1 99 ? -22.846 14.615 5.963 1.00 69.12 99 GLU A C 1
ATOM 763 O O . GLU A 1 99 ? -23.845 14.592 5.249 1.00 69.12 99 GLU A O 1
ATOM 768 N N . THR A 1 100 ? -22.825 15.323 7.098 1.00 61.62 100 THR A N 1
ATOM 769 C CA . THR A 1 100 ? -23.997 16.078 7.597 1.00 61.62 100 THR A CA 1
ATOM 770 C C . THR A 1 100 ? -24.293 17.329 6.756 1.00 61.62 100 THR A C 1
ATOM 772 O O . THR A 1 100 ? -25.435 17.777 6.681 1.00 61.62 100 THR A O 1
ATOM 775 N N . SER A 1 101 ? -23.275 17.878 6.087 1.00 58.84 101 SER A N 1
ATOM 776 C CA . SER A 1 101 ? -23.384 19.094 5.266 1.00 58.84 101 SER A CA 1
ATOM 777 C C . SER A 1 101 ? -24.136 18.869 3.944 1.00 58.84 101 SER A C 1
ATOM 779 O O . SER A 1 101 ? -24.722 19.804 3.409 1.00 58.84 101 SER A O 1
ATOM 781 N N . ASP A 1 102 ? -24.147 17.633 3.433 1.00 55.88 102 ASP A N 1
ATOM 782 C CA . ASP A 1 102 ? -24.799 17.250 2.167 1.00 55.88 102 ASP A CA 1
ATOM 783 C C . ASP A 1 102 ? -26.309 16.957 2.345 1.00 55.88 102 ASP A C 1
ATOM 785 O O . ASP A 1 102 ? -27.059 16.849 1.377 1.00 55.88 102 ASP A O 1
ATOM 789 N N . ALA A 1 103 ? -26.789 16.850 3.592 1.00 56.75 103 ALA A N 1
ATOM 790 C CA . ALA A 1 103 ? -28.183 16.527 3.912 1.00 56.75 103 ALA A CA 1
ATOM 791 C C . ALA A 1 103 ? -29.086 17.758 4.156 1.00 56.75 103 ALA A C 1
ATOM 793 O O . ALA A 1 103 ? -30.299 17.597 4.299 1.00 56.75 103 ALA A O 1
ATOM 794 N N . SER A 1 104 ? -28.544 18.984 4.198 1.00 52.12 104 SER A N 1
ATOM 795 C CA . SER A 1 104 ? -29.302 20.196 4.568 1.00 52.12 104 SER A CA 1
ATOM 796 C C . SER A 1 104 ? -29.862 21.037 3.406 1.00 52.12 104 SER A C 1
ATOM 798 O O . SER A 1 104 ? -30.446 22.084 3.667 1.00 52.12 104 SER A O 1
ATOM 800 N N . GLU A 1 105 ? -29.754 20.611 2.140 1.00 52.53 105 GLU A N 1
ATOM 801 C CA . GLU A 1 105 ? -30.290 21.371 0.983 1.00 52.53 105 GLU A CA 1
ATOM 802 C C . GLU A 1 105 ? -31.677 20.915 0.472 1.00 52.53 105 GLU A C 1
ATOM 804 O O . GLU A 1 105 ? -32.162 21.429 -0.533 1.00 52.53 105 GLU A O 1
ATOM 809 N N . THR A 1 106 ? -32.390 20.011 1.160 1.00 45.84 106 THR A N 1
ATOM 810 C CA . THR A 1 106 ? -33.780 19.649 0.786 1.00 45.84 106 THR A CA 1
ATOM 811 C C . THR A 1 106 ? -34.758 19.637 1.962 1.00 45.84 106 THR A C 1
ATOM 813 O O . THR A 1 106 ? -35.535 18.706 2.136 1.00 45.84 106 THR A O 1
ATOM 816 N N . SER A 1 107 ? -34.784 20.696 2.774 1.00 46.62 107 SER A N 1
ATOM 817 C CA . SER A 1 107 ? -35.983 20.992 3.573 1.00 46.62 107 SER A CA 1
ATOM 818 C C . SER A 1 107 ? -36.151 22.487 3.868 1.00 46.62 107 SER A C 1
ATOM 820 O O . SER A 1 107 ? -36.361 22.883 5.010 1.00 46.62 107 SER A O 1
ATOM 822 N N . ASP A 1 108 ? -36.112 23.325 2.832 1.00 41.06 108 ASP A N 1
ATOM 823 C CA . ASP A 1 108 ? -36.935 24.541 2.830 1.00 41.06 108 ASP A CA 1
ATOM 824 C C . ASP A 1 108 ? -38.239 24.229 2.086 1.00 41.06 108 ASP A C 1
ATOM 826 O O . ASP A 1 108 ? -38.522 24.720 0.997 1.00 41.06 108 ASP A O 1
ATOM 830 N N . ALA A 1 109 ? -39.019 23.305 2.653 1.00 43.84 109 ALA A N 1
ATOM 831 C CA . ALA A 1 109 ? -40.437 23.206 2.346 1.00 43.84 109 ALA A CA 1
ATOM 832 C C . ALA A 1 109 ? -41.147 24.267 3.191 1.00 43.84 109 ALA A C 1
ATOM 834 O O . ALA A 1 109 ? -41.783 23.975 4.202 1.00 43.84 109 ALA A O 1
ATOM 835 N N . SER A 1 110 ? -40.977 25.521 2.784 1.00 45.62 110 SER A N 1
ATOM 836 C CA . SER A 1 110 ? -41.870 26.598 3.172 1.00 45.62 110 SER A CA 1
ATOM 837 C C . SER A 1 110 ? -43.226 26.348 2.516 1.00 45.62 110 SER A C 1
ATOM 839 O O . SER A 1 110 ? -43.418 26.690 1.358 1.00 45.62 110 SER A O 1
ATOM 841 N N . GLU A 1 111 ? -44.174 25.783 3.258 1.00 44.47 111 GLU A N 1
ATOM 842 C CA . GLU A 1 111 ? -45.567 26.227 3.188 1.00 44.47 111 GLU A CA 1
ATOM 843 C C . GLU A 1 111 ? -46.140 26.238 4.607 1.00 44.47 111 GLU A C 1
ATOM 845 O O . GLU A 1 111 ? -45.985 25.283 5.371 1.00 44.47 111 GLU A O 1
ATOM 850 N N . PRO A 1 112 ? -46.773 27.353 4.985 1.00 47.62 112 PRO A N 1
ATOM 851 C CA . PRO A 1 112 ? -48.217 27.348 4.821 1.00 47.62 112 PRO A CA 1
ATOM 852 C C . PRO A 1 112 ? -48.727 28.705 4.325 1.00 47.62 112 PRO A C 1
ATOM 854 O O . PRO A 1 112 ? -48.596 29.712 5.021 1.00 47.62 112 PRO A O 1
ATOM 857 N N . ASN A 1 113 ? -49.371 28.742 3.156 1.00 47.97 113 ASN A N 1
ATOM 858 C CA . ASN A 1 113 ? -50.351 29.793 2.907 1.00 47.97 113 ASN A CA 1
ATOM 859 C C . ASN A 1 113 ? -51.634 29.223 2.302 1.00 47.97 113 ASN A C 1
ATOM 861 O O . ASN A 1 113 ? -51.687 28.726 1.182 1.00 47.97 113 ASN A O 1
ATOM 865 N N . ASP A 1 114 ? -52.652 29.308 3.137 1.00 41.28 114 ASP A N 1
ATOM 866 C CA . ASP A 1 114 ? -54.039 28.944 2.952 1.00 41.28 114 ASP A CA 1
ATOM 867 C C . ASP A 1 114 ? -54.713 29.934 1.986 1.00 41.28 114 ASP A C 1
ATOM 869 O O . ASP A 1 114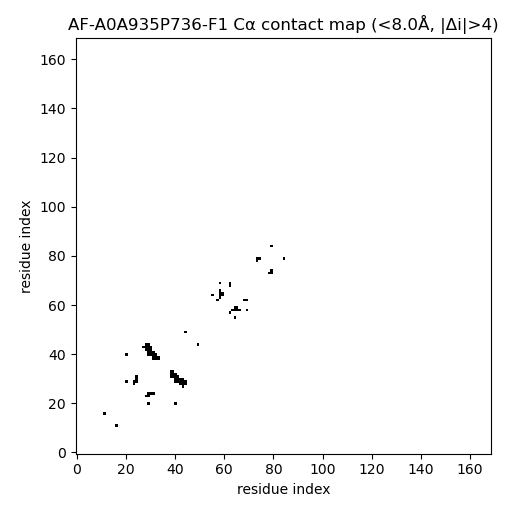 ? -54.832 31.113 2.311 1.00 41.28 114 ASP A O 1
ATOM 873 N N . ALA A 1 115 ? -55.120 29.482 0.792 1.00 42.03 115 ALA A N 1
ATOM 874 C CA . ALA A 1 115 ? -56.228 30.062 0.018 1.00 42.03 115 ALA A CA 1
ATOM 875 C C . ALA A 1 115 ? -56.484 29.281 -1.287 1.00 42.03 115 ALA A C 1
ATOM 877 O O . ALA A 1 115 ? -55.762 29.422 -2.267 1.00 42.03 115 ALA A O 1
ATOM 878 N N . SER A 1 116 ? -57.564 28.496 -1.287 1.00 44.22 116 SER A N 1
ATOM 879 C CA . SER A 1 116 ? -58.492 28.241 -2.405 1.00 44.22 116 SER A CA 1
ATOM 880 C C . SER A 1 116 ? -57.985 28.448 -3.847 1.00 44.22 116 SER A C 1
ATOM 882 O O . SER A 1 116 ? -58.024 29.568 -4.347 1.00 44.22 116 SER A O 1
ATOM 884 N N . ASP A 1 117 ? -57.702 27.365 -4.582 1.00 41.28 117 ASP A N 1
ATOM 885 C CA . ASP A 1 117 ? -57.856 27.378 -6.049 1.00 41.28 117 ASP A CA 1
ATOM 886 C C . ASP A 1 117 ? -58.163 25.965 -6.605 1.00 41.28 117 ASP A C 1
ATOM 888 O O . ASP A 1 117 ? -57.256 25.150 -6.801 1.00 41.28 117 ASP A O 1
ATOM 892 N N . PRO A 1 118 ? -59.443 25.601 -6.821 1.00 39.81 118 PRO A N 1
ATOM 893 C CA . PRO A 1 118 ? -59.839 24.244 -7.166 1.00 39.81 118 PRO A CA 1
ATOM 894 C C . PRO A 1 118 ? -60.032 24.072 -8.679 1.00 39.81 118 PRO A C 1
ATOM 896 O O . PRO A 1 118 ? -61.107 23.679 -9.094 1.00 39.81 118 PRO A O 1
ATOM 899 N N . ILE A 1 119 ? -59.033 24.337 -9.524 1.00 38.06 119 ILE A N 1
ATOM 900 C CA . ILE A 1 119 ? -58.956 23.784 -10.895 1.00 38.06 119 ILE A CA 1
ATOM 901 C C . ILE A 1 119 ? -57.479 23.734 -11.296 1.00 38.06 119 ILE A C 1
ATOM 903 O O . ILE A 1 119 ? -56.936 24.741 -11.729 1.00 38.06 119 ILE A O 1
ATOM 907 N N . ARG A 1 120 ? -56.848 22.553 -11.228 1.00 39.16 120 ARG A N 1
ATOM 908 C CA . ARG A 1 120 ? -55.778 22.122 -12.157 1.00 39.16 120 ARG A CA 1
ATOM 909 C C . ARG A 1 120 ? -55.787 20.595 -12.300 1.00 39.16 120 ARG A C 1
ATOM 911 O O . ARG A 1 120 ? -54.818 19.911 -11.994 1.00 39.16 120 ARG A O 1
ATOM 918 N N . ILE A 1 121 ? -56.912 20.056 -12.771 1.00 35.25 121 ILE A N 1
ATOM 919 C CA . ILE A 1 121 ? -56.929 18.755 -13.452 1.00 35.25 121 ILE A CA 1
ATOM 920 C C . ILE A 1 121 ? -56.650 19.007 -14.940 1.00 35.25 121 ILE A C 1
ATOM 922 O O . ILE A 1 121 ? -57.153 19.980 -15.497 1.00 35.25 121 ILE A O 1
ATOM 926 N N . ALA A 1 122 ? -55.906 18.079 -15.549 1.00 32.72 122 ALA A N 1
ATOM 927 C CA . ALA A 1 122 ? -55.637 17.894 -16.980 1.00 32.72 122 ALA A CA 1
ATOM 928 C C . ALA A 1 122 ? -54.324 18.488 -17.528 1.00 32.72 122 ALA A C 1
ATOM 930 O O . ALA A 1 122 ? -54.287 19.524 -18.181 1.00 32.72 122 ALA A O 1
ATOM 931 N N . SER A 1 123 ? -53.243 17.720 -17.390 1.00 43.53 123 SER A N 1
ATOM 932 C CA . SER A 1 123 ? -52.471 17.308 -18.572 1.00 43.53 123 SER A CA 1
ATOM 933 C C . SER A 1 123 ? -51.862 15.935 -18.310 1.00 43.53 123 SER A C 1
ATOM 935 O O . SER A 1 123 ? -50.761 15.742 -17.808 1.00 43.53 123 SER A O 1
ATOM 937 N N . GLU A 1 124 ? -52.717 14.970 -18.596 1.00 36.12 124 GLU A N 1
ATOM 938 C CA . GLU A 1 124 ? -52.412 13.581 -18.857 1.00 36.12 124 GLU A CA 1
ATOM 939 C C . GLU A 1 124 ? -51.421 13.462 -20.038 1.00 36.12 124 GLU A C 1
ATOM 941 O O . GLU A 1 124 ? -51.216 14.407 -20.800 1.00 36.12 124 GLU A O 1
ATOM 946 N N . VAL A 1 125 ? -50.927 12.240 -20.244 1.00 39.97 125 VAL A N 1
ATOM 947 C CA . VAL A 1 125 ? -50.494 11.704 -21.549 1.00 39.97 125 VAL A CA 1
ATOM 948 C C . VAL A 1 125 ? -48.979 11.689 -21.826 1.00 39.97 125 VAL A C 1
ATOM 950 O O . VAL A 1 125 ? -48.391 12.509 -22.518 1.00 39.97 125 VAL A O 1
ATOM 953 N N . THR A 1 126 ? -48.412 10.551 -21.412 1.00 40.22 126 THR A N 1
ATOM 954 C CA . THR A 1 126 ? -47.475 9.696 -22.167 1.00 40.22 126 THR A CA 1
ATOM 955 C C . THR A 1 126 ? -46.067 10.212 -22.486 1.00 40.22 126 THR A C 1
ATOM 957 O O . THR A 1 126 ? -45.857 11.058 -23.349 1.00 40.22 126 THR A O 1
ATOM 960 N N . ARG A 1 127 ? -45.071 9.468 -21.995 1.00 42.81 127 ARG A N 1
ATOM 961 C CA . ARG A 1 127 ? -44.363 8.480 -22.831 1.00 42.81 127 ARG A CA 1
ATOM 962 C C . ARG A 1 127 ? -43.539 7.540 -21.957 1.00 42.81 127 ARG A C 1
ATOM 964 O O . ARG A 1 127 ? -42.564 7.941 -21.334 1.00 42.81 127 ARG A O 1
ATOM 971 N N . GLY A 1 128 ? -43.946 6.275 -21.946 1.00 34.03 128 GLY A N 1
ATOM 972 C CA . GLY A 1 128 ? -43.036 5.173 -21.674 1.00 34.03 128 GLY A CA 1
ATOM 973 C C . GLY A 1 128 ? -42.165 4.852 -22.895 1.00 34.03 128 GLY A C 1
ATOM 974 O O . GLY A 1 128 ? -42.419 5.345 -23.995 1.00 34.03 128 GLY A O 1
ATOM 975 N N . ALA A 1 129 ? -41.218 3.937 -22.661 1.00 35.53 129 ALA A N 1
ATOM 976 C CA . ALA A 1 129 ? -40.271 3.325 -23.602 1.00 35.53 129 ALA A CA 1
ATOM 977 C C . ALA A 1 129 ? -39.089 4.246 -23.989 1.00 35.53 129 ALA A C 1
ATOM 979 O O . ALA A 1 129 ? -39.279 5.401 -24.331 1.00 35.53 129 ALA A O 1
ATOM 980 N N . THR A 1 130 ? -37.824 3.818 -23.937 1.00 46.88 130 THR A N 1
ATOM 981 C CA . THR A 1 130 ? -37.298 2.558 -24.483 1.00 46.88 130 THR A CA 1
ATOM 982 C C . THR A 1 130 ? -35.993 2.108 -23.812 1.00 46.88 130 THR A C 1
ATOM 984 O O . THR A 1 130 ? -35.036 2.870 -23.691 1.00 46.88 130 THR A O 1
ATOM 987 N N . HIS A 1 131 ? -35.933 0.816 -23.486 1.00 41.53 131 HIS A N 1
ATOM 988 C CA . HIS A 1 131 ? -34.702 0.034 -23.369 1.00 41.53 131 HIS A CA 1
ATOM 989 C C . HIS A 1 131 ? -34.086 -0.238 -24.761 1.00 41.53 131 HIS A C 1
ATOM 991 O O . HIS A 1 131 ? -34.824 -0.380 -25.734 1.00 41.53 131 HIS A O 1
ATOM 997 N N . ALA A 1 132 ? -32.762 -0.464 -24.782 1.00 34.47 132 ALA A N 1
ATOM 998 C CA . ALA A 1 132 ? -31.937 -1.002 -25.883 1.00 34.47 132 ALA A CA 1
ATOM 999 C C . ALA A 1 132 ? -31.696 -0.030 -27.069 1.00 34.47 132 ALA A C 1
ATOM 1001 O O . ALA A 1 132 ? -32.566 0.733 -27.442 1.00 34.47 132 ALA A O 1
ATOM 1002 N N . ARG A 1 133 ? -30.546 0.013 -27.758 1.00 35.88 133 ARG A N 1
ATOM 1003 C CA . ARG A 1 133 ? -29.615 -1.061 -28.123 1.00 35.88 133 ARG A CA 1
ATOM 1004 C C . ARG A 1 133 ? -28.366 -0.446 -28.800 1.00 35.88 133 ARG A C 1
ATOM 1006 O O . ARG A 1 133 ? -28.500 0.439 -29.628 1.00 35.88 133 ARG A O 1
ATOM 1013 N N . ALA A 1 134 ? -27.209 -1.055 -28.535 1.00 33.69 134 ALA A N 1
ATOM 1014 C CA . ALA A 1 134 ? -26.125 -1.403 -29.473 1.00 33.69 134 ALA A CA 1
ATOM 1015 C C . ALA A 1 134 ? -25.258 -0.371 -30.251 1.00 33.69 134 ALA A C 1
ATOM 1017 O O . ALA A 1 134 ? -25.725 0.393 -31.082 1.00 33.69 134 ALA A O 1
ATOM 1018 N N . ARG A 1 135 ? -23.949 -0.694 -30.165 1.00 36.34 135 ARG A N 1
ATOM 1019 C CA . ARG A 1 135 ? -22.898 -0.785 -31.213 1.00 36.34 135 ARG A CA 1
ATOM 1020 C C . ARG A 1 135 ? -22.178 0.483 -31.697 1.00 36.34 135 ARG A C 1
ATOM 1022 O O . ARG A 1 135 ? -22.717 1.244 -32.480 1.00 36.34 135 ARG A O 1
ATOM 1029 N N . ALA A 1 136 ? -20.865 0.510 -31.436 1.00 34.84 136 ALA A N 1
ATOM 1030 C CA . ALA A 1 136 ? -19.780 0.527 -32.440 1.00 34.84 136 ALA A CA 1
ATOM 1031 C C . ALA A 1 136 ? -18.436 0.404 -31.679 1.00 34.84 136 ALA A C 1
ATOM 1033 O O . ALA A 1 136 ? -18.119 1.245 -30.853 1.00 34.84 136 ALA A O 1
ATOM 1034 N N . ALA A 1 137 ? -17.699 -0.710 -31.696 1.00 36.88 137 ALA A N 1
ATOM 1035 C CA . ALA A 1 137 ? 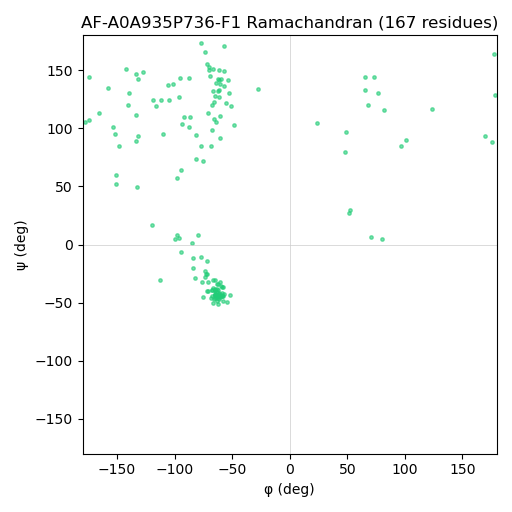-16.855 -1.200 -32.790 1.00 36.88 137 ALA A CA 1
ATOM 1036 C C . ALA A 1 137 ? -15.920 -0.124 -33.381 1.00 36.88 137 ALA A C 1
ATOM 1038 O O . ALA A 1 137 ? -16.174 0.394 -34.461 1.00 36.88 137 ALA A O 1
ATOM 1039 N N . ALA A 1 138 ? -14.800 0.145 -32.705 1.00 39.84 138 ALA A N 1
ATOM 1040 C CA . ALA A 1 138 ? -13.613 0.737 -33.321 1.00 39.84 138 ALA A CA 1
ATOM 1041 C C . ALA A 1 138 ? -12.376 -0.054 -32.874 1.00 39.84 138 ALA A C 1
ATOM 1043 O O . ALA A 1 138 ? -11.749 0.206 -31.850 1.00 39.84 138 ALA A O 1
ATOM 1044 N N . GLN A 1 139 ? -12.076 -1.090 -33.656 1.00 48.69 139 GLN A N 1
ATOM 1045 C CA . GLN A 1 139 ? -10.811 -1.807 -33.632 1.00 48.69 139 GLN A CA 1
ATOM 1046 C C . GLN A 1 13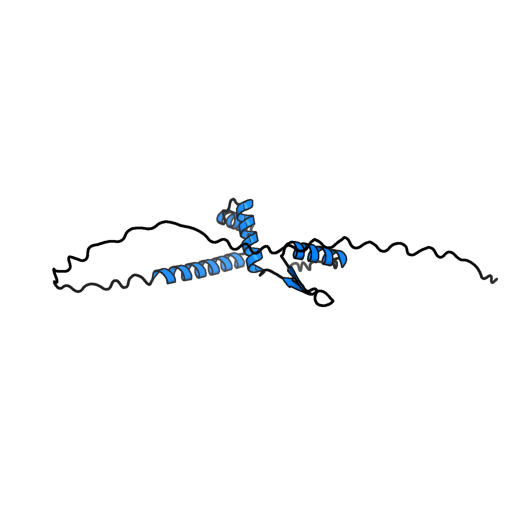9 ? -9.712 -0.855 -34.094 1.00 48.69 139 GLN A C 1
ATOM 1048 O O . GLN A 1 139 ? -9.603 -0.570 -35.281 1.00 48.69 139 GLN A O 1
ATOM 1053 N N . SER A 1 140 ? -8.865 -0.412 -33.172 1.00 44.91 140 SER A N 1
ATOM 1054 C CA . SER A 1 140 ? -7.541 0.084 -33.526 1.00 44.91 140 SER A CA 1
ATOM 1055 C C . SER A 1 140 ? -6.535 -0.937 -33.023 1.00 44.91 140 SER A C 1
ATOM 1057 O O . SER A 1 140 ? -6.194 -1.001 -31.842 1.00 44.91 140 SER A O 1
ATOM 1059 N N . ARG A 1 141 ? -6.146 -1.829 -33.938 1.00 53.84 141 ARG A N 1
ATOM 1060 C CA . ARG A 1 141 ? -5.074 -2.805 -33.756 1.00 53.84 141 ARG A CA 1
ATOM 1061 C C . ARG A 1 141 ? -3.779 -2.042 -33.488 1.00 53.84 141 ARG A C 1
ATOM 1063 O O . ARG A 1 141 ? -3.059 -1.689 -34.416 1.00 53.84 141 ARG A O 1
ATOM 1070 N N . ARG A 1 142 ? -3.465 -1.790 -32.219 1.00 46.03 142 ARG A N 1
ATOM 1071 C CA . ARG A 1 142 ? -2.125 -1.368 -31.816 1.00 46.03 142 ARG A CA 1
ATOM 1072 C C . ARG A 1 142 ? -1.287 -2.636 -31.727 1.00 46.03 142 ARG A C 1
ATOM 1074 O O . ARG A 1 142 ? -1.347 -3.355 -30.735 1.00 46.03 142 ARG A O 1
ATOM 1081 N N . ALA A 1 143 ? -0.590 -2.960 -32.813 1.00 51.66 143 ALA A N 1
ATOM 1082 C CA . ALA A 1 143 ? 0.414 -4.012 -32.807 1.00 51.66 143 ALA A CA 1
ATOM 1083 C C . ALA A 1 143 ? 1.371 -3.759 -31.631 1.00 51.66 143 ALA A C 1
ATOM 1085 O O . ALA A 1 143 ? 1.978 -2.690 -31.532 1.00 51.66 143 ALA A O 1
ATOM 1086 N N . SER A 1 144 ? 1.441 -4.715 -30.707 1.00 54.12 144 SER A N 1
ATOM 1087 C CA . SER A 1 144 ? 2.458 -4.719 -29.662 1.00 54.12 144 SER A CA 1
ATOM 1088 C C . SER A 1 144 ? 3.814 -4.898 -30.352 1.00 54.12 144 SER A C 1
ATOM 1090 O O . SER A 1 144 ? 3.932 -5.820 -31.165 1.00 54.12 144 SER A O 1
ATOM 1092 N N . PRO A 1 145 ? 4.823 -4.045 -30.106 1.00 63.66 145 PRO A N 1
ATOM 1093 C CA . PRO A 1 145 ? 6.147 -4.284 -30.662 1.00 63.66 145 PRO A CA 1
ATOM 1094 C C . PRO A 1 145 ? 6.684 -5.624 -30.125 1.00 63.66 145 PRO A C 1
ATOM 1096 O O . PRO A 1 145 ? 6.437 -5.948 -28.956 1.00 63.66 145 PRO A O 1
ATOM 1099 N N . PRO A 1 146 ? 7.383 -6.422 -30.952 1.00 61.12 146 PRO A N 1
ATOM 1100 C CA . PRO A 1 146 ? 7.955 -7.682 -30.499 1.00 61.12 146 PRO A CA 1
ATOM 1101 C C . PRO A 1 146 ? 8.973 -7.434 -29.371 1.00 61.12 146 PRO A C 1
ATOM 1103 O O . PRO A 1 146 ? 9.601 -6.370 -29.330 1.00 61.12 146 PRO A O 1
ATOM 1106 N N . PRO A 1 147 ? 9.143 -8.392 -28.440 1.00 61.12 147 PRO A N 1
ATOM 1107 C CA . PRO A 1 147 ? 10.150 -8.277 -27.392 1.00 61.12 147 PRO A CA 1
ATOM 1108 C C . PRO A 1 147 ? 11.552 -8.151 -28.016 1.00 61.12 147 PRO A C 1
ATOM 1110 O O . PRO A 1 147 ? 11.823 -8.800 -29.031 1.00 61.12 147 PRO A O 1
ATOM 1113 N N . PRO A 1 148 ? 12.453 -7.332 -27.440 1.00 62.53 148 PRO A N 1
ATOM 1114 C CA . PRO A 1 148 ? 13.810 -7.214 -27.955 1.00 62.53 148 PRO A CA 1
ATOM 1115 C C . PRO A 1 148 ? 14.554 -8.549 -27.823 1.00 62.53 148 PRO A C 1
ATOM 1117 O O . PRO A 1 148 ? 14.428 -9.246 -26.814 1.00 62.53 148 PRO A O 1
ATOM 1120 N N . ALA A 1 149 ? 15.326 -8.888 -28.858 1.00 54.31 149 ALA A N 1
ATOM 1121 C CA . ALA A 1 149 ? 16.173 -10.074 -28.898 1.00 54.31 149 ALA A CA 1
ATOM 1122 C C . ALA A 1 149 ? 17.174 -10.098 -27.722 1.00 54.31 149 ALA A C 1
ATOM 1124 O O . ALA A 1 149 ? 17.609 -9.033 -27.269 1.00 54.31 149 ALA A O 1
ATOM 1125 N N . PRO A 1 150 ? 17.563 -11.288 -27.224 1.00 53.75 150 PRO A N 1
ATOM 1126 C CA . PRO A 1 150 ? 18.553 -11.399 -26.160 1.00 53.75 150 PRO A CA 1
ATOM 1127 C C . PRO A 1 150 ? 19.893 -10.818 -26.626 1.00 53.75 150 PRO A C 1
ATOM 1129 O O . PRO A 1 150 ? 20.415 -11.203 -27.672 1.00 53.75 150 PRO A O 1
ATOM 1132 N N . VAL A 1 151 ? 20.457 -9.891 -25.845 1.00 59.19 151 VAL A N 1
ATOM 1133 C CA . VAL A 1 151 ? 21.800 -9.366 -26.106 1.00 59.19 151 VAL A CA 1
ATOM 1134 C C . VAL A 1 151 ? 22.807 -10.495 -25.864 1.00 59.19 151 VAL A C 1
ATOM 1136 O O . VAL A 1 151 ? 22.855 -11.083 -24.782 1.00 59.19 151 VAL A O 1
ATOM 1139 N N . ALA A 1 152 ? 23.565 -10.839 -26.903 1.00 47.56 152 ALA A N 1
ATOM 1140 C CA . ALA A 1 152 ? 24.625 -11.832 -26.833 1.00 47.56 152 ALA A CA 1
ATOM 1141 C C . ALA A 1 152 ? 25.713 -11.369 -25.852 1.00 47.56 152 ALA A C 1
ATOM 1143 O O . ALA A 1 152 ? 26.178 -10.230 -25.909 1.00 47.56 152 ALA A O 1
ATOM 1144 N N . ALA A 1 153 ? 26.119 -12.267 -24.954 1.00 48.28 153 ALA A N 1
ATOM 1145 C CA . ALA A 1 153 ? 27.269 -12.063 -24.083 1.00 48.28 153 ALA A CA 1
ATOM 1146 C C . ALA A 1 153 ? 28.546 -11.880 -24.930 1.00 48.28 153 ALA A C 1
ATOM 1148 O O . ALA A 1 153 ? 28.728 -12.623 -25.899 1.00 48.28 153 ALA A O 1
ATOM 1149 N N . PRO A 1 154 ? 29.449 -10.940 -24.594 1.00 51.66 154 PRO A N 1
ATOM 1150 C CA . PRO A 1 154 ? 30.708 -10.819 -25.312 1.00 51.66 154 PRO A CA 1
ATOM 1151 C C . PRO A 1 154 ? 31.570 -12.067 -25.090 1.00 51.66 154 PRO A C 1
ATOM 1153 O O . PRO A 1 154 ? 31.903 -12.442 -23.964 1.00 51.66 154 PRO A O 1
ATOM 1156 N N . ALA A 1 155 ? 31.918 -12.704 -26.206 1.00 50.59 155 ALA A N 1
ATOM 1157 C CA . ALA A 1 155 ? 32.865 -13.797 -26.289 1.00 50.59 155 ALA A CA 1
ATOM 1158 C C . ALA A 1 155 ? 34.289 -13.322 -25.950 1.00 50.59 155 ALA A C 1
ATOM 1160 O O . ALA A 1 155 ? 34.766 -12.330 -26.489 1.00 50.59 155 ALA A O 1
ATOM 1161 N N . GLY A 1 156 ? 34.957 -14.085 -25.083 1.00 44.22 156 GLY A N 1
ATOM 1162 C CA . GLY A 1 156 ? 36.401 -14.334 -25.082 1.00 44.22 156 GLY A CA 1
ATOM 1163 C C . GLY A 1 156 ? 37.359 -13.143 -25.198 1.00 44.22 156 GLY A C 1
ATOM 1164 O O . GLY A 1 156 ? 37.794 -12.801 -26.293 1.00 44.22 156 GLY A O 1
ATOM 1165 N N . ALA A 1 157 ? 37.864 -12.663 -24.059 1.00 46.38 157 ALA A N 1
ATOM 1166 C CA . ALA A 1 157 ? 39.209 -12.094 -24.004 1.00 46.38 157 ALA A CA 1
ATOM 1167 C C . ALA A 1 157 ? 40.215 -13.231 -23.762 1.00 46.38 157 ALA A C 1
ATOM 1169 O O . ALA A 1 157 ? 40.236 -13.877 -22.713 1.00 46.38 157 ALA A O 1
ATOM 1170 N N . ALA A 1 158 ? 40.989 -13.509 -24.805 1.00 48.56 158 ALA A N 1
ATOM 1171 C CA . ALA A 1 158 ? 41.949 -14.586 -24.911 1.00 48.56 158 ALA A CA 1
ATOM 1172 C C . ALA A 1 158 ? 43.201 -14.400 -24.031 1.00 48.56 158 ALA A C 1
ATOM 1174 O O . ALA A 1 158 ? 43.656 -13.296 -23.749 1.00 48.56 158 ALA A O 1
ATOM 1175 N N . ARG A 1 159 ? 43.774 -15.555 -23.675 1.00 48.50 159 ARG A N 1
ATOM 1176 C CA . ARG A 1 159 ? 45.147 -15.813 -23.217 1.00 48.50 159 ARG A CA 1
ATOM 1177 C C . ARG A 1 159 ? 46.206 -14.821 -23.723 1.00 48.50 159 ARG A C 1
ATOM 1179 O O . ARG A 1 159 ? 46.401 -14.688 -24.926 1.00 48.50 159 ARG A O 1
ATOM 1186 N N . GLY A 1 160 ? 47.052 -14.367 -22.798 1.00 40.97 160 GLY A N 1
ATOM 1187 C CA . GLY A 1 160 ? 48.426 -13.938 -23.063 1.00 40.97 160 GLY A CA 1
ATOM 1188 C C . GLY A 1 160 ? 49.392 -14.579 -22.062 1.00 40.97 160 GLY A C 1
ATOM 1189 O O . GLY A 1 160 ? 49.582 -14.062 -20.969 1.00 40.97 160 GLY A O 1
ATOM 1190 N N . ARG A 1 161 ? 49.987 -15.727 -22.421 1.00 51.44 161 ARG A N 1
ATOM 1191 C CA . ARG A 1 161 ? 51.223 -16.246 -21.805 1.00 51.44 161 ARG A CA 1
ATOM 1192 C C . ARG A 1 161 ? 52.413 -15.819 -22.673 1.00 51.44 161 ARG A C 1
ATOM 1194 O O . ARG A 1 161 ? 52.415 -16.142 -23.857 1.00 51.44 161 ARG A O 1
ATOM 1201 N N . ARG A 1 162 ? 53.410 -15.175 -22.064 1.00 48.31 162 ARG A N 1
ATOM 1202 C CA . ARG A 1 162 ? 54.853 -15.069 -22.410 1.00 48.31 162 ARG A CA 1
ATOM 1203 C C . ARG A 1 162 ? 55.444 -14.149 -21.325 1.00 48.31 162 ARG A C 1
ATOM 1205 O O . ARG A 1 162 ? 54.829 -13.133 -21.053 1.00 48.31 162 ARG A O 1
ATOM 1212 N N . GLY A 1 163 ? 56.515 -14.423 -20.588 1.00 43.78 163 GLY A N 1
ATOM 1213 C CA . GLY A 1 163 ? 57.659 -15.308 -20.781 1.00 43.78 163 GLY A CA 1
ATOM 1214 C C . GLY A 1 163 ? 58.933 -14.456 -20.665 1.00 43.78 163 GLY A C 1
ATOM 1215 O O . GLY A 1 163 ? 59.104 -13.591 -21.510 1.00 43.78 163 GLY A O 1
ATOM 1216 N N . GLU A 1 164 ? 59.765 -14.742 -19.647 1.00 43.44 164 GLU A N 1
ATOM 1217 C CA . GLU A 1 164 ? 61.186 -14.343 -19.452 1.00 43.44 164 GLU A CA 1
ATOM 1218 C C . GLU A 1 164 ? 61.506 -12.842 -19.252 1.00 43.44 164 GLU A C 1
ATOM 1220 O O . GLU A 1 164 ? 60.883 -11.978 -19.845 1.00 43.44 164 GLU A O 1
ATOM 1225 N N . GLY A 1 165 ? 62.470 -12.403 -18.435 1.00 42.44 165 GLY A N 1
ATOM 1226 C CA . GLY A 1 165 ? 63.500 -13.037 -17.607 1.00 42.44 165 GLY A CA 1
ATOM 1227 C C . GLY A 1 165 ? 64.354 -11.929 -16.946 1.00 42.44 165 GLY A C 1
ATOM 1228 O O . GLY A 1 165 ? 64.296 -10.778 -17.371 1.00 42.44 165 GLY A O 1
ATOM 1229 N N . GLY A 1 166 ? 65.143 -12.243 -15.911 1.00 43.91 166 GLY A N 1
ATOM 1230 C CA . GLY A 1 166 ? 66.086 -11.270 -15.333 1.00 43.91 166 GLY A CA 1
ATOM 1231 C C . GLY A 1 166 ? 66.726 -11.691 -14.009 1.00 43.91 166 GLY A C 1
ATOM 1232 O O . GLY A 1 166 ? 66.171 -11.454 -12.945 1.00 43.91 166 GLY A O 1
ATOM 1233 N N . LYS A 1 167 ? 67.906 -12.316 -14.094 1.00 48.44 167 LYS A N 1
ATOM 1234 C CA . LYS A 1 167 ? 68.836 -12.621 -12.990 1.00 48.44 167 LYS A CA 1
ATOM 1235 C C . LYS A 1 167 ? 69.443 -11.351 -12.366 1.00 48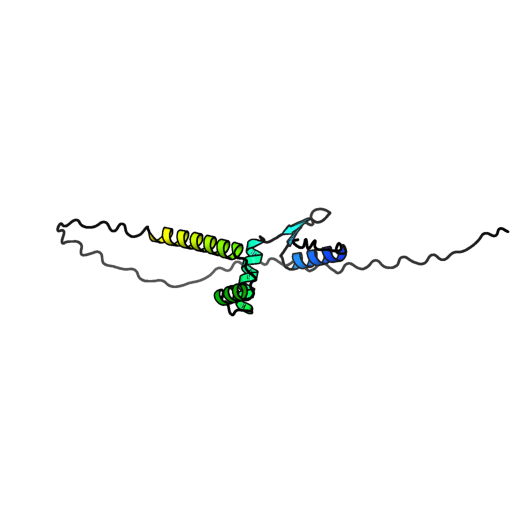.44 167 LYS A C 1
ATOM 1237 O O . LYS A 1 167 ? 69.776 -10.423 -13.092 1.00 48.44 167 LYS A O 1
ATOM 1242 N N . GLY A 1 168 ? 69.785 -11.435 -11.080 1.00 53.00 168 GLY A N 1
ATOM 1243 C CA . GLY A 1 168 ? 70.831 -10.650 -10.399 1.00 53.00 168 GLY A CA 1
ATOM 1244 C C . GLY A 1 168 ? 70.800 -10.997 -8.908 1.00 53.00 168 GLY A C 1
ATOM 1245 O O . GLY A 1 168 ? 69.837 -10.633 -8.249 1.00 53.00 168 GLY A O 1
ATOM 1246 N N . ARG A 1 169 ? 71.526 -12.038 -8.477 1.00 52.44 169 ARG A N 1
ATOM 1247 C CA . ARG A 1 169 ? 72.868 -12.000 -7.856 1.00 52.44 169 ARG A CA 1
ATOM 1248 C C . ARG A 1 169 ? 72.923 -11.168 -6.583 1.00 52.44 169 ARG A C 1
ATOM 1250 O O . ARG A 1 169 ? 72.782 -9.938 -6.698 1.00 52.44 169 ARG A O 1
#

Nearest PDB structures (foldseek):
  1xsd-assembly1_A-2  TM=8.279E-01  e=5.880E-04  Staphylococcus aureus
  1sd4-assembly1_B  TM=7.787E-01  e=5.152E-04  Staphylococcus aureus
  5k1y-assembly1_B  TM=5.918E-01  e=6.479E-01  Sulfolobus sp. NOB8H2
  4rwa-assembly1_A  TM=2.093E-01  e=5.025E+00  Escherichia coli

Foldseek 3Di:
DDDPPPPPDDDDDPVVVVVVQVVCVVVVQWDWDPPDPPIDIDGNDDPVVVVVVVVQVCCCPPVVVDPVVVVVVCVVVVVADPVRVVVVVVVVVVVVVVVVVVPPPPPPPDDDDDDDDPDDDDDDDDDDDDDDDDDDDDDDPPPDPDDDDDDDDDDDPDDDDDDDDDDDD

Solvent-accessible surface area (backbone atoms only — not comparable to full-atom values): 11757 Å² total; per-residue (Å²): 141,78,88,82,79,72,80,86,68,76,80,74,55,68,67,57,55,53,50,52,53,51,54,33,39,77,68,57,52,26,45,76,46,78,93,46,88,79,67,48,74,43,74,62,63,59,68,67,61,55,50,53,53,50,52,52,50,47,31,45,77,74,45,76,56,39,64,67,61,55,52,49,50,39,57,76,70,61,72,53,52,74,69,50,52,55,50,50,50,56,51,50,56,54,52,55,57,59,60,60,65,74,68,70,84,80,73,87,77,84,74,90,81,94,75,93,78,98,78,86,83,85,84,78,82,86,82,82,86,82,83,88,82,88,89,80,91,79,89,74,87,73,78,75,79,76,80,80,77,83,80,78,78,86,79,79,90,75,88,85,90,84,80,91,86,85,90,80,136

pLDDT: mean 70.32, std 23.48, range [32.72, 96.88]

Mean predicted aligned error: 19.69 Å

Radius of gyration: 34.5 Å; Cα contacts (8 Å, |Δi|>4): 46; chains: 1; bounding box: 133×46×60 Å

Sequence (169 aa):
MRGEQTRRGSSPAYTTVMTLLGRLAAKGAVQVDRSKEPFVYRAAHRRESVIGSRVRTFLQDVFDGKADSLVLQLVEDEALSVEDLRAIERTISAAEASETSDASETSDASEPNDASDPIRIASEVTRGATHARARAAAQSRRASPPPPAPVAAPAGAARGRRGEGGKGR

Secondary structure (DSSP, 8-state):
---------PPPPHHHHHHHHHHHHHTTSEEEE-SSSS-EEEESS-HHHHHHHHHHHHHHHHSTT-HHHHHHHHHHTT-S-HHHHHHHHHHHHHHHHHHHGGGSSS------------------------------------PPPPPPPPPPPPP--------------